Protein AF-A0A2J7ZHK9-F1 (afdb_monomer)

Foldseek 3Di:
DPDVQCVQPVVVLPDEDHHHDDPKDDDPNDIDHDDLVVQLVVQVVPVQADPPPVLNVLLSVLSVLLVVLLVQLLCLQQVPHSPDDSVVCLVVSQVSLVCCVVPPVVVSVVVQQVQLVPAPQHNQESHHVDHHSSRVSVVCVCVSCVVSCVSHPDPPPPPPVPNDDD

Organism: NCBI:txid47790

Mean predicted aligned error: 7.52 Å

Structure (mmCIF, N/CA/C/O backbone):
data_AF-A0A2J7ZHK9-F1
#
_entry.id   AF-A0A2J7ZHK9-F1
#
loop_
_atom_site.group_PDB
_atom_site.id
_atom_site.type_symbol
_atom_site.label_atom_id
_atom_site.label_alt_id
_atom_site.label_comp_id
_atom_site.label_asym_id
_atom_site.label_entity_id
_atom_site.label_seq_id
_atom_site.pdbx_PDB_ins_code
_atom_site.Cartn_x
_atom_site.Cartn_y
_atom_site.Cartn_z
_atom_site.occupancy
_atom_site.B_iso_or_equiv
_atom_site.auth_seq_id
_atom_site.auth_comp_id
_atom_site.auth_asym_id
_atom_site.auth_atom_id
_atom_site.pdbx_PDB_model_num
ATOM 1 N N . MET A 1 1 ? 1.919 -30.745 -1.385 1.00 53.16 1 MET A N 1
ATOM 2 C CA . MET A 1 1 ? 1.088 -29.550 -1.662 1.00 53.16 1 MET A CA 1
ATOM 3 C C . MET A 1 1 ? 1.428 -29.064 -3.061 1.00 53.16 1 MET A C 1
ATOM 5 O O . MET A 1 1 ? 2.614 -29.089 -3.370 1.00 53.16 1 MET A O 1
ATOM 9 N N . PRO A 1 2 ? 0.456 -28.674 -3.907 1.00 59.28 2 PRO A N 1
ATOM 10 C CA . PRO A 1 2 ? 0.769 -27.996 -5.165 1.00 59.28 2 PRO A CA 1
ATOM 11 C C . PRO A 1 2 ? 1.628 -26.761 -4.877 1.00 59.28 2 PRO A C 1
ATOM 13 O O . PRO A 1 2 ? 1.442 -26.132 -3.831 1.00 59.28 2 PRO A O 1
ATOM 16 N N . ALA A 1 3 ? 2.543 -26.407 -5.782 1.00 75.50 3 ALA A N 1
ATOM 17 C CA . ALA A 1 3 ? 3.229 -25.121 -5.701 1.00 75.50 3 ALA A CA 1
ATOM 18 C C . ALA A 1 3 ? 2.180 -23.999 -5.605 1.00 75.50 3 ALA A C 1
ATOM 20 O O . ALA A 1 3 ? 1.120 -24.093 -6.225 1.00 75.50 3 ALA A O 1
ATOM 21 N N . ILE A 1 4 ? 2.450 -22.937 -4.838 1.00 70.94 4 ILE A N 1
ATOM 22 C CA . ILE A 1 4 ? 1.483 -21.842 -4.623 1.00 70.94 4 ILE A CA 1
ATOM 23 C C . ILE A 1 4 ? 0.981 -21.242 -5.948 1.00 70.94 4 ILE A C 1
ATOM 25 O O . ILE A 1 4 ? -0.184 -20.869 -6.065 1.00 70.94 4 ILE A O 1
ATOM 29 N N . VAL A 1 5 ? 1.844 -21.241 -6.967 1.00 71.94 5 VAL A N 1
ATOM 30 C CA . VAL A 1 5 ? 1.542 -20.845 -8.346 1.00 71.94 5 VAL A CA 1
ATOM 31 C C . VAL A 1 5 ? 0.478 -21.761 -8.956 1.00 71.94 5 VAL A C 1
ATOM 33 O O . VAL A 1 5 ? -0.547 -21.273 -9.416 1.00 71.94 5 VAL A O 1
ATOM 36 N N . ASP A 1 6 ? 0.647 -23.082 -8.896 1.00 75.06 6 ASP A N 1
ATOM 37 C CA . ASP A 1 6 ? -0.355 -24.031 -9.399 1.00 75.06 6 ASP A CA 1
ATOM 38 C C . ASP A 1 6 ? -1.661 -23.957 -8.605 1.00 75.06 6 ASP A C 1
ATOM 40 O O . ASP A 1 6 ? -2.750 -24.026 -9.173 1.00 75.06 6 ASP A O 1
ATOM 44 N N . PHE A 1 7 ? -1.565 -23.775 -7.288 1.00 75.81 7 PHE A N 1
ATOM 45 C CA . PHE A 1 7 ? -2.728 -23.615 -6.426 1.00 75.81 7 PHE A CA 1
ATOM 46 C C . PHE A 1 7 ? -3.577 -22.398 -6.823 1.00 75.81 7 PHE A C 1
ATOM 48 O O . PHE A 1 7 ? -4.798 -22.525 -6.924 1.00 75.81 7 PHE A O 1
ATOM 55 N N . CYS A 1 8 ? -2.938 -21.255 -7.091 1.00 77.31 8 CYS A N 1
ATOM 56 C CA . CYS A 1 8 ? -3.616 -20.019 -7.481 1.00 77.31 8 CYS A CA 1
ATOM 57 C C . CYS A 1 8 ? -4.090 -20.037 -8.943 1.00 77.31 8 CYS A C 1
ATOM 59 O O . CYS A 1 8 ? -5.234 -19.698 -9.218 1.00 77.31 8 CYS A O 1
ATOM 61 N N . TRP A 1 9 ? -3.239 -20.451 -9.885 1.00 73.75 9 TRP A N 1
ATOM 62 C CA . TRP A 1 9 ? -3.501 -20.271 -11.318 1.00 73.75 9 TRP A CA 1
ATOM 63 C C . TRP A 1 9 ? -4.198 -21.458 -11.987 1.00 73.75 9 TRP A C 1
ATOM 65 O O . TRP A 1 9 ? -4.895 -21.270 -12.980 1.00 73.75 9 TRP A O 1
ATOM 75 N N . LYS A 1 10 ? -4.053 -22.680 -11.456 1.00 69.44 10 LYS A N 1
ATOM 76 C CA . LYS A 1 10 ? -4.641 -23.903 -12.045 1.00 69.44 10 LYS A CA 1
ATOM 77 C C . LYS A 1 10 ? -5.890 -24.391 -11.307 1.00 69.44 10 LYS A C 1
ATOM 79 O O . LYS A 1 10 ? -6.301 -25.538 -11.474 1.00 69.44 10 LYS A O 1
ATOM 84 N N . GLY A 1 11 ? -6.502 -23.539 -10.480 1.00 63.22 11 GLY A N 1
ATOM 85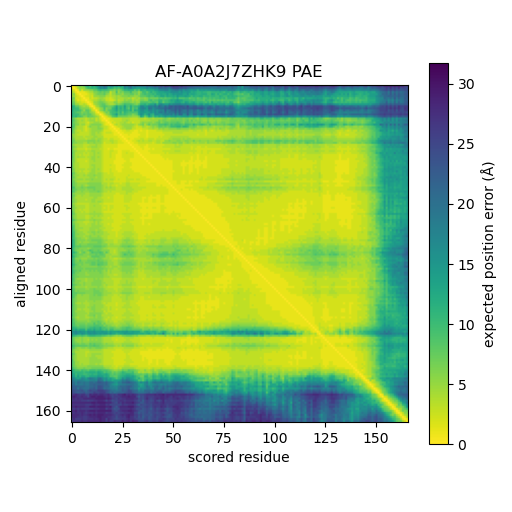 C CA . GLY A 1 11 ? -7.737 -23.878 -9.770 1.00 63.22 11 GLY A CA 1
ATOM 86 C C . GLY A 1 11 ? -7.540 -24.980 -8.727 1.00 63.22 11 GLY A C 1
ATOM 87 O O . GLY A 1 11 ? -8.389 -25.860 -8.581 1.00 63.22 11 GLY A O 1
ATOM 88 N N . GLY A 1 12 ? -6.425 -24.942 -7.986 1.00 60.69 12 GLY A N 1
ATOM 89 C CA . GLY A 1 12 ? -6.126 -25.906 -6.921 1.00 60.69 12 GLY A CA 1
ATOM 90 C C . GLY A 1 12 ? -7.108 -25.868 -5.742 1.00 60.69 12 GLY A C 1
ATOM 91 O O . GLY A 1 12 ? -7.050 -26.740 -4.874 1.00 60.69 12 GLY A O 1
ATOM 92 N N . ASN A 1 13 ? -8.026 -24.896 -5.714 1.00 64.25 13 ASN A N 1
ATOM 93 C CA . ASN A 1 13 ? -9.157 -24.868 -4.800 1.00 64.25 13 ASN A CA 1
ATOM 94 C C . ASN A 1 13 ? -10.451 -25.355 -5.477 1.00 64.25 13 ASN A C 1
ATOM 96 O O . ASN A 1 13 ? -11.261 -24.554 -5.935 1.00 64.25 13 ASN A O 1
ATOM 100 N N . LYS A 1 14 ? -10.661 -26.675 -5.515 1.00 62.09 14 LYS A N 1
ATOM 101 C CA . LYS A 1 14 ? -11.910 -27.284 -6.010 1.00 62.09 14 LYS A CA 1
ATOM 102 C C . LYS A 1 14 ? -13.003 -27.433 -4.931 1.00 62.09 14 LYS A C 1
ATOM 104 O O . LYS A 1 14 ? -13.966 -28.152 -5.159 1.00 62.09 14 LYS A O 1
ATOM 109 N N . GLY A 1 15 ? -12.865 -26.789 -3.763 1.00 63.31 15 GLY A N 1
ATOM 110 C CA . GLY A 1 15 ? -13.768 -26.995 -2.616 1.00 63.31 15 GLY A CA 1
ATOM 111 C C . GLY A 1 15 ? -13.965 -25.793 -1.682 1.00 63.31 15 GLY A C 1
ATOM 112 O O . GLY A 1 15 ? -14.388 -25.981 -0.546 1.00 63.31 15 GLY A O 1
ATOM 113 N N . GLY A 1 16 ? -13.653 -24.572 -2.125 1.00 69.12 16 GLY A N 1
ATOM 114 C CA . GLY A 1 16 ? -13.797 -23.334 -1.349 1.00 69.12 16 GLY A CA 1
ATOM 115 C C . GLY A 1 16 ? -13.836 -22.092 -2.251 1.00 69.12 16 GLY A C 1
ATOM 116 O O . GLY A 1 16 ? -13.887 -22.222 -3.472 1.00 69.12 16 GLY A O 1
ATOM 117 N N . PHE A 1 17 ? -13.787 -20.888 -1.666 1.00 81.81 17 PHE A N 1
ATOM 118 C CA . PHE A 1 17 ? -13.839 -19.632 -2.434 1.00 81.81 17 PHE A CA 1
ATOM 119 C C . PHE A 1 17 ? -12.659 -19.530 -3.425 1.00 81.81 17 PHE A C 1
ATOM 121 O O . PHE A 1 17 ? -11.520 -19.811 -3.043 1.00 81.81 17 PHE A O 1
ATOM 128 N N . PRO A 1 18 ? -12.877 -19.172 -4.701 1.00 82.62 18 PRO A N 1
ATOM 129 C CA . PRO A 1 18 ? -11.813 -19.204 -5.699 1.00 82.62 18 PRO A CA 1
ATOM 130 C C . PRO A 1 18 ? -10.706 -18.186 -5.386 1.00 82.62 18 PRO A C 1
ATOM 132 O O . PRO A 1 18 ? -10.978 -17.032 -5.067 1.00 82.62 18 PRO A O 1
ATOM 135 N N . VAL A 1 19 ? -9.450 -18.608 -5.542 1.00 85.00 19 VAL A N 1
ATOM 136 C CA . VAL A 1 19 ? -8.261 -17.738 -5.515 1.00 85.00 19 VAL A CA 1
ATOM 137 C C . VAL A 1 19 ? -7.593 -17.778 -6.881 1.00 85.00 19 VAL A C 1
ATOM 139 O O . VAL A 1 19 ? -7.637 -18.816 -7.539 1.00 85.00 19 VAL A O 1
ATOM 142 N N . ARG A 1 20 ? -7.012 -16.657 -7.326 1.00 77.44 20 ARG A N 1
ATOM 143 C CA . ARG A 1 20 ? -6.433 -16.556 -8.678 1.00 77.44 20 ARG A CA 1
ATOM 144 C C . ARG A 1 20 ? -4.974 -16.143 -8.733 1.00 77.44 20 ARG A C 1
ATOM 146 O O . ARG A 1 20 ? -4.333 -16.474 -9.710 1.00 77.44 20 ARG A O 1
ATOM 153 N N . ALA A 1 21 ? -4.424 -15.483 -7.720 1.00 81.19 21 ALA A N 1
ATOM 154 C CA . ALA A 1 21 ? -3.037 -15.032 -7.762 1.00 81.19 21 ALA A CA 1
ATOM 155 C C . ALA A 1 21 ? -2.377 -15.117 -6.382 1.00 81.19 21 ALA A C 1
ATOM 157 O O . ALA A 1 21 ? -3.062 -14.916 -5.375 1.00 81.19 21 ALA A O 1
ATOM 158 N N . PRO A 1 22 ? -1.062 -15.384 -6.317 1.00 84.25 22 PRO A N 1
ATOM 159 C CA . PRO A 1 22 ? -0.298 -15.120 -5.110 1.00 84.25 22 PRO A CA 1
ATOM 160 C C . PRO A 1 22 ? -0.199 -13.599 -4.848 1.00 84.25 22 PRO A C 1
ATOM 162 O O . PRO A 1 22 ? -0.235 -12.816 -5.800 1.00 84.25 22 PRO A O 1
ATOM 165 N N . PRO A 1 23 ? -0.031 -13.177 -3.581 1.00 89.12 23 PRO A N 1
ATOM 166 C CA . PRO A 1 23 ? -0.000 -14.021 -2.386 1.00 89.12 23 PRO A CA 1
ATOM 167 C C . PRO A 1 23 ? -1.387 -14.570 -2.007 1.00 89.12 23 PRO A C 1
ATOM 169 O O . PRO A 1 23 ? -2.421 -13.945 -2.255 1.00 89.12 23 PRO A O 1
ATOM 172 N N . ALA A 1 24 ? -1.390 -15.752 -1.385 1.00 88.50 24 ALA A N 1
ATOM 173 C CA . ALA A 1 24 ? -2.585 -16.412 -0.868 1.00 88.50 24 ALA A CA 1
ATOM 174 C C . ALA A 1 24 ? -2.289 -17.147 0.448 1.00 88.50 24 ALA A C 1
ATOM 176 O O . ALA A 1 24 ? -1.204 -17.700 0.627 1.00 88.50 24 ALA A O 1
ATOM 177 N N . ILE A 1 25 ? -3.272 -17.184 1.348 1.00 89.00 25 ILE A N 1
ATOM 178 C CA . ILE A 1 25 ? -3.232 -17.948 2.601 1.00 89.00 25 ILE A CA 1
ATOM 179 C C . ILE A 1 25 ? -4.267 -19.074 2.572 1.00 89.00 25 ILE A C 1
ATOM 181 O O . ILE A 1 25 ? -5.302 -18.977 1.908 1.00 89.00 25 ILE A O 1
ATOM 185 N N . ARG A 1 26 ? -4.009 -20.142 3.333 1.00 86.12 26 ARG A N 1
ATOM 186 C CA . ARG A 1 26 ? -4.929 -21.272 3.497 1.00 86.12 26 ARG A CA 1
ATOM 187 C C . ARG A 1 26 ? -4.958 -21.748 4.946 1.00 86.12 26 ARG A C 1
ATOM 189 O O . ARG A 1 26 ? -3.912 -21.974 5.545 1.00 86.12 26 ARG A O 1
ATOM 196 N N . LYS A 1 27 ? -6.160 -21.968 5.483 1.00 87.00 27 LYS A N 1
ATOM 197 C CA . LYS A 1 27 ? -6.406 -22.629 6.775 1.00 87.00 27 LYS A CA 1
ATOM 198 C C . LYS A 1 27 ? -7.496 -23.687 6.589 1.00 87.00 27 LYS A C 1
ATOM 200 O O . LYS A 1 27 ? -8.680 -23.365 6.548 1.00 87.00 27 LYS A O 1
ATOM 205 N N . GLY A 1 28 ? -7.106 -24.955 6.461 1.00 85.12 28 GLY A N 1
ATOM 206 C CA . GLY A 1 28 ? -8.047 -26.033 6.136 1.00 85.12 28 GLY A CA 1
ATOM 207 C C . GLY A 1 28 ? -8.722 -25.799 4.778 1.00 85.12 28 GLY A C 1
ATOM 208 O O . GLY A 1 28 ? -8.035 -25.747 3.752 1.00 85.12 28 GLY A O 1
ATOM 209 N N . GLY A 1 29 ? -10.054 -25.663 4.780 1.00 83.00 29 GLY A N 1
ATOM 210 C CA . GLY A 1 29 ? -10.859 -25.305 3.602 1.00 83.00 29 GLY A CA 1
ATOM 211 C C . GLY A 1 29 ? -10.977 -23.798 3.335 1.00 83.00 29 GLY A C 1
ATOM 212 O O . GLY A 1 29 ? -11.357 -23.405 2.237 1.00 83.00 29 GLY A O 1
ATOM 213 N N . PHE A 1 30 ? -10.623 -22.946 4.304 1.00 87.00 30 PHE A N 1
ATOM 214 C CA . PHE A 1 30 ? -10.602 -21.498 4.108 1.00 87.00 30 PHE A CA 1
ATOM 215 C C . PHE A 1 30 ? -9.384 -21.095 3.279 1.00 87.00 30 PHE A C 1
ATOM 217 O O . PHE A 1 30 ? -8.256 -21.494 3.589 1.00 87.00 30 PHE A O 1
ATOM 224 N N . VAL A 1 31 ? -9.609 -20.272 2.259 1.00 89.19 31 VAL A N 1
ATOM 225 C CA . VAL A 1 31 ? -8.561 -19.691 1.421 1.00 89.19 31 VAL A CA 1
ATOM 226 C C . VAL A 1 31 ? -8.860 -18.216 1.190 1.00 89.19 31 VAL A C 1
ATOM 228 O O . VAL A 1 31 ? -10.022 -17.812 1.172 1.00 89.19 31 VAL A O 1
ATOM 231 N N . LEU A 1 32 ? -7.812 -17.424 1.003 1.00 90.19 32 LEU A N 1
ATOM 232 C CA . LEU A 1 32 ? -7.921 -15.994 0.744 1.00 90.19 32 LEU A CA 1
ATOM 233 C C . LEU A 1 32 ? -6.711 -15.553 -0.079 1.00 90.19 32 LEU A C 1
ATOM 235 O O . LEU A 1 32 ? -5.591 -15.967 0.222 1.00 90.19 32 LEU A O 1
ATOM 239 N N . CYS A 1 33 ? -6.922 -14.736 -1.104 1.00 90.25 33 CYS A N 1
ATOM 240 C CA . CYS A 1 33 ? -5.853 -14.113 -1.884 1.00 90.25 33 CYS A CA 1
ATOM 241 C C . CYS A 1 33 ? -5.991 -12.591 -1.860 1.00 90.25 33 CYS A C 1
ATOM 243 O O . CYS A 1 33 ? -7.011 -12.082 -1.398 1.00 90.25 33 CYS A O 1
ATOM 245 N N . TYR A 1 34 ? -4.993 -11.908 -2.427 1.00 90.62 34 TYR A N 1
ATOM 246 C CA . TYR A 1 34 ? -4.875 -10.449 -2.511 1.00 90.62 34 TYR A CA 1
ATOM 247 C C . TYR A 1 34 ? -4.347 -9.813 -1.220 1.00 90.62 34 TYR A C 1
ATOM 249 O O . TYR A 1 34 ? -4.925 -9.957 -0.145 1.00 90.62 34 TYR A O 1
ATOM 257 N N . THR A 1 35 ? -3.219 -9.112 -1.334 1.00 93.12 35 THR A N 1
ATOM 258 C CA . THR A 1 35 ? -2.449 -8.591 -0.197 1.00 93.12 35 THR A CA 1
ATOM 259 C C . THR A 1 35 ? -3.273 -7.744 0.779 1.00 93.12 35 THR A C 1
ATOM 261 O O . THR A 1 35 ? -3.317 -8.129 1.947 1.00 93.12 35 THR A O 1
ATOM 264 N N . PRO A 1 36 ? -3.974 -6.665 0.369 1.00 95.19 36 PRO A N 1
ATOM 265 C CA . PRO A 1 36 ? -4.700 -5.823 1.326 1.00 95.19 36 PRO A CA 1
ATOM 266 C C . PRO A 1 36 ? -5.841 -6.582 2.021 1.00 95.19 36 PRO A C 1
ATOM 268 O O . PRO A 1 36 ? -6.086 -6.394 3.208 1.00 95.19 36 PRO A O 1
ATOM 271 N N . VAL A 1 37 ? -6.478 -7.528 1.324 1.00 95.56 37 VAL A N 1
ATOM 272 C CA . VAL A 1 37 ? -7.549 -8.371 1.881 1.00 95.56 37 VAL A CA 1
ATOM 273 C C . VAL A 1 37 ? -6.996 -9.361 2.911 1.00 95.56 37 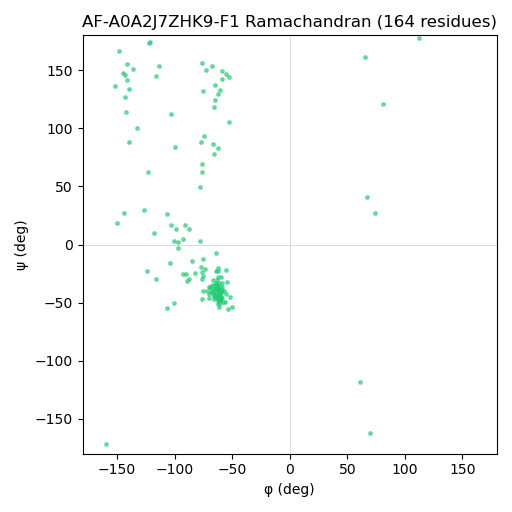VAL A C 1
ATOM 275 O O . VAL A 1 37 ? -7.578 -9.543 3.983 1.00 95.56 37 VAL A O 1
ATOM 278 N N . ILE A 1 38 ? -5.846 -9.976 2.620 1.00 96.06 38 ILE A N 1
ATOM 279 C CA . ILE A 1 38 ? -5.129 -10.836 3.567 1.00 96.06 38 ILE A CA 1
ATOM 280 C C . ILE A 1 38 ? -4.699 -10.033 4.795 1.00 96.06 38 ILE A C 1
ATOM 282 O O . ILE A 1 38 ? -4.917 -10.491 5.916 1.00 96.06 38 ILE A O 1
ATOM 286 N N . MET A 1 39 ? -4.123 -8.845 4.600 1.00 97.44 39 MET A N 1
ATOM 287 C CA . MET A 1 39 ? -3.682 -7.977 5.691 1.00 97.44 39 MET A CA 1
ATOM 288 C C . MET A 1 39 ? -4.851 -7.571 6.584 1.00 97.44 39 MET A C 1
ATOM 290 O O . MET A 1 39 ? -4.760 -7.761 7.790 1.00 97.44 39 MET A O 1
ATOM 294 N N . ALA A 1 40 ? -5.978 -7.127 6.023 1.00 97.50 40 ALA A N 1
ATOM 295 C CA . ALA A 1 40 ? -7.167 -6.789 6.805 1.00 97.50 40 ALA A CA 1
ATOM 296 C C . ALA A 1 40 ? -7.719 -8.001 7.583 1.00 97.50 40 ALA A C 1
ATOM 298 O O . ALA A 1 40 ? -8.061 -7.896 8.763 1.00 97.50 40 ALA A O 1
ATOM 299 N N . TYR A 1 41 ? -7.759 -9.188 6.961 1.00 97.06 41 TYR A N 1
ATOM 300 C CA . TYR A 1 41 ? -8.177 -10.422 7.634 1.00 97.06 41 TYR A CA 1
ATOM 301 C C . TYR A 1 41 ? -7.258 -10.795 8.804 1.00 97.06 41 TYR A C 1
ATOM 303 O O . TYR A 1 41 ? -7.745 -11.096 9.896 1.00 97.06 41 TYR A O 1
ATOM 311 N N . LEU A 1 42 ? -5.939 -10.780 8.599 1.00 97.19 42 LEU A N 1
ATOM 312 C CA . LEU A 1 42 ? -4.976 -11.088 9.657 1.00 97.19 42 LEU A CA 1
ATOM 313 C C . LEU A 1 42 ? -4.971 -9.999 10.732 1.00 97.19 42 LEU A C 1
ATOM 315 O O . LEU A 1 42 ? -4.924 -10.322 11.914 1.00 97.19 42 LEU A O 1
ATOM 319 N N . GLY A 1 43 ? -5.114 -8.734 10.342 1.00 97.69 43 GLY A N 1
ATOM 320 C CA . GLY A 1 43 ? -5.178 -7.612 11.263 1.00 97.69 43 GLY A CA 1
ATOM 321 C C . GLY A 1 43 ? -6.353 -7.734 12.226 1.00 97.69 43 GLY A C 1
ATOM 322 O O . GLY A 1 43 ? -6.151 -7.695 13.436 1.00 97.69 43 GLY A O 1
ATOM 323 N N . ARG A 1 44 ? -7.556 -8.043 11.722 1.00 97.25 44 ARG A N 1
ATOM 324 C CA . ARG A 1 44 ? -8.720 -8.351 12.574 1.00 97.25 44 ARG A CA 1
ATOM 325 C C . ARG A 1 44 ? -8.468 -9.535 13.510 1.00 97.25 44 ARG A C 1
ATOM 327 O O . ARG A 1 44 ? -8.932 -9.543 14.643 1.00 97.25 44 ARG A O 1
ATOM 334 N N . ARG A 1 45 ? -7.732 -10.551 13.051 1.00 96.50 45 ARG A N 1
ATOM 335 C CA . ARG A 1 45 ? -7.446 -11.767 13.831 1.00 96.50 45 ARG A CA 1
ATOM 336 C C . ARG A 1 45 ? -6.390 -11.580 14.918 1.00 96.50 45 ARG A C 1
ATOM 338 O O . ARG A 1 45 ? -6.390 -12.373 15.856 1.00 96.50 45 ARG A O 1
ATOM 345 N N . PHE A 1 46 ? -5.519 -10.585 14.783 1.00 96.88 46 PHE A N 1
ATOM 346 C CA . PHE A 1 46 ? -4.398 -10.339 15.692 1.00 96.88 46 PHE A CA 1
ATOM 347 C C . PHE A 1 46 ? -4.467 -8.985 16.411 1.00 96.88 46 PHE A C 1
ATOM 349 O O . PHE A 1 46 ? -3.504 -8.605 17.064 1.00 96.88 46 PHE A O 1
ATOM 356 N N . GLY A 1 47 ? -5.593 -8.271 16.320 1.00 96.88 47 GLY A N 1
ATOM 357 C CA . GLY A 1 47 ? -5.779 -6.990 17.007 1.00 96.88 47 GLY A CA 1
ATOM 358 C C . GLY A 1 47 ? -5.012 -5.821 16.380 1.00 96.88 47 GLY A C 1
ATOM 359 O O . GLY A 1 47 ? -4.680 -4.878 17.081 1.00 96.88 47 GLY A O 1
ATOM 360 N N . LEU A 1 48 ? -4.733 -5.879 15.074 1.00 98.12 48 LEU A N 1
ATOM 361 C CA . LEU A 1 48 ? -4.084 -4.815 14.287 1.00 98.12 48 LEU A CA 1
ATOM 362 C C . LEU A 1 48 ? -5.081 -4.098 13.358 1.00 98.12 48 LEU A C 1
ATOM 364 O O . LEU A 1 48 ? -4.721 -3.625 12.280 1.00 98.12 48 LEU A O 1
ATOM 368 N N . MET A 1 49 ? -6.356 -4.098 13.739 1.00 97.75 49 MET A N 1
ATOM 369 C CA . MET A 1 49 ? -7.451 -3.398 13.069 1.00 97.75 49 MET A CA 1
ATOM 370 C C . MET A 1 49 ? -8.383 -2.819 14.140 1.00 97.75 49 MET A C 1
ATOM 372 O O . MET A 1 49 ? -8.645 -3.516 15.126 1.00 97.75 49 MET A O 1
ATOM 376 N N . PRO A 1 50 ? -8.931 -1.612 13.937 1.00 96.12 50 PRO A N 1
ATOM 377 C CA . PRO A 1 50 ? -10.007 -1.086 14.768 1.00 96.12 50 PRO A CA 1
ATOM 378 C C . PRO A 1 50 ? -11.240 -2.000 14.756 1.00 96.12 50 PRO A C 1
ATOM 380 O O . PRO A 1 50 ? -11.521 -2.674 13.762 1.00 96.12 50 PRO A O 1
ATOM 383 N N . SER A 1 51 ? -11.987 -2.014 15.862 1.00 95.44 51 SER A N 1
ATOM 384 C CA . SER A 1 51 ? -13.303 -2.667 15.934 1.00 95.44 51 SER A CA 1
ATOM 385 C C . SER A 1 51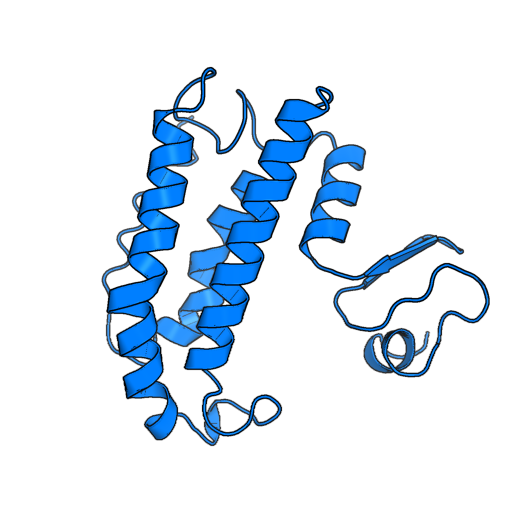 ? -14.431 -1.792 15.389 1.00 95.44 51 SER A C 1
ATOM 387 O O . SER A 1 51 ? -15.468 -2.318 14.995 1.00 95.44 51 SER A O 1
ATOM 389 N N . ASP A 1 52 ? -14.231 -0.473 15.410 1.00 96.06 52 ASP A N 1
ATOM 390 C CA . ASP A 1 52 ? -15.130 0.502 14.802 1.00 96.06 52 ASP A CA 1
ATOM 391 C C . ASP A 1 52 ? -15.140 0.315 13.270 1.00 96.06 52 ASP A C 1
ATOM 393 O O . ASP A 1 52 ? -14.059 0.299 12.666 1.00 96.06 52 ASP A O 1
ATOM 397 N N . PRO A 1 53 ? -16.310 0.112 12.635 1.00 97.12 53 PRO A N 1
ATOM 398 C CA . PRO A 1 53 ? -16.391 -0.173 11.203 1.00 97.12 53 PRO A CA 1
ATOM 399 C C . PRO A 1 53 ? -15.806 0.935 10.322 1.00 97.12 53 PRO A C 1
ATOM 401 O O . PRO A 1 53 ? -15.130 0.637 9.338 1.00 97.12 53 PRO A O 1
ATOM 404 N N . GLU A 1 54 ? -16.031 2.197 10.674 1.00 97.50 54 GLU A N 1
ATOM 405 C CA . GLU A 1 54 ? -15.567 3.365 9.934 1.00 97.50 54 GLU A CA 1
ATOM 406 C C . GLU A 1 54 ? -14.043 3.516 10.036 1.00 97.50 54 GLU A C 1
ATOM 408 O O . GLU A 1 54 ? -13.360 3.666 9.020 1.00 97.50 54 GLU A O 1
ATOM 413 N N . ALA A 1 55 ? -13.473 3.379 11.235 1.00 96.44 55 ALA A N 1
ATOM 414 C CA . ALA A 1 55 ? -12.024 3.352 11.415 1.00 96.44 55 ALA A CA 1
ATOM 415 C C . ALA A 1 55 ? -11.381 2.145 10.708 1.00 96.44 55 ALA A C 1
ATOM 417 O O . ALA A 1 55 ? -10.324 2.274 10.088 1.00 96.44 55 ALA A O 1
ATOM 418 N N . ALA A 1 56 ? -12.021 0.973 10.734 1.00 97.81 56 ALA A N 1
ATOM 419 C CA . ALA A 1 56 ? -11.557 -0.191 9.983 1.00 97.81 56 ALA A CA 1
ATOM 420 C C . ALA A 1 56 ? -11.569 0.064 8.464 1.00 97.81 56 ALA A C 1
ATOM 422 O O . ALA A 1 56 ? -10.620 -0.319 7.777 1.00 97.81 56 ALA A O 1
ATOM 423 N N . ALA A 1 57 ? -12.591 0.753 7.948 1.00 98.19 57 ALA A N 1
ATOM 424 C CA . ALA A 1 57 ? -12.661 1.150 6.545 1.00 98.19 57 ALA A CA 1
ATOM 425 C C . ALA A 1 57 ? -11.551 2.148 6.172 1.00 98.19 57 ALA A C 1
ATOM 427 O O . ALA A 1 57 ? -10.957 2.017 5.102 1.00 98.19 57 ALA A O 1
ATOM 428 N N . HIS A 1 58 ? -11.189 3.082 7.059 1.00 98.06 58 HIS A N 1
ATOM 429 C CA . HIS A 1 58 ? -10.026 3.952 6.845 1.00 98.06 58 HIS A CA 1
ATOM 430 C C . HIS A 1 58 ? -8.709 3.165 6.783 1.00 98.06 58 HIS A C 1
ATOM 432 O O . HIS A 1 58 ? -7.861 3.461 5.941 1.00 98.06 58 HIS A O 1
ATOM 438 N N . VAL A 1 59 ? -8.532 2.122 7.604 1.00 98.38 59 VAL A N 1
ATOM 439 C CA . VAL A 1 59 ? -7.355 1.241 7.486 1.00 98.38 59 VAL A CA 1
ATOM 440 C C . VAL A 1 59 ? -7.335 0.546 6.124 1.00 98.38 59 VAL A C 1
ATOM 442 O O . VAL A 1 59 ? -6.304 0.533 5.451 1.00 98.38 59 VAL A O 1
ATOM 445 N N . GLU A 1 60 ? -8.471 0.007 5.676 1.00 98.31 60 GLU A N 1
ATOM 446 C CA . GLU A 1 60 ? -8.589 -0.626 4.357 1.00 98.31 60 GLU A CA 1
ATOM 447 C C . GLU A 1 60 ? -8.344 0.368 3.207 1.00 98.31 60 GLU A C 1
ATOM 449 O O . GLU A 1 60 ? -7.695 0.007 2.222 1.00 98.31 60 GLU A O 1
ATOM 454 N N . GLN A 1 61 ? -8.758 1.631 3.353 1.00 98.00 61 GLN A N 1
ATOM 455 C CA . GLN A 1 61 ? -8.433 2.707 2.416 1.00 98.00 61 GLN A CA 1
ATOM 456 C C . GLN A 1 61 ? -6.918 2.919 2.315 1.00 98.00 61 GLN A C 1
ATOM 458 O O . GLN A 1 61 ? -6.386 2.956 1.204 1.00 98.00 61 GLN A O 1
ATOM 463 N N . VAL A 1 62 ? -6.202 3.008 3.442 1.00 97.94 62 VAL A N 1
ATOM 464 C CA . VAL A 1 62 ? -4.736 3.157 3.427 1.00 97.94 62 VAL A CA 1
ATOM 465 C C . VAL A 1 62 ? -4.071 1.959 2.744 1.00 97.94 62 VAL A C 1
ATOM 467 O O . VAL A 1 62 ? -3.180 2.149 1.915 1.00 97.94 62 VAL A O 1
ATOM 470 N N . LEU A 1 63 ? -4.534 0.732 3.010 1.00 97.69 63 LEU A N 1
ATOM 471 C CA . LEU A 1 63 ? -4.043 -0.467 2.318 1.00 97.69 63 LEU A CA 1
ATOM 472 C C . LEU A 1 63 ? -4.291 -0.419 0.798 1.00 97.69 63 LEU A C 1
ATOM 474 O O . LEU A 1 63 ? -3.448 -0.876 0.019 1.00 97.69 63 LEU A O 1
ATOM 478 N N . GLY A 1 64 ? -5.427 0.138 0.368 1.00 97.31 64 GLY A N 1
ATOM 479 C CA . GLY A 1 64 ? -5.728 0.393 -1.041 1.00 97.31 64 GLY A CA 1
ATOM 480 C C . GLY A 1 64 ? -4.721 1.351 -1.674 1.00 97.31 64 GLY A C 1
ATOM 481 O O . GLY A 1 64 ? -4.094 1.007 -2.672 1.00 97.31 64 GLY A O 1
ATOM 482 N N . VAL A 1 65 ? -4.468 2.493 -1.028 1.00 96.88 65 VAL A N 1
ATOM 483 C CA . VAL A 1 65 ? -3.489 3.486 -1.502 1.00 96.88 65 VAL A CA 1
ATOM 484 C C . VAL A 1 65 ? -2.077 2.898 -1.590 1.00 96.88 65 VAL A C 1
ATOM 486 O O . VAL A 1 65 ? -1.364 3.141 -2.561 1.00 96.88 65 VAL A O 1
ATOM 489 N N . VAL A 1 66 ? -1.663 2.088 -0.610 1.00 95.50 66 VAL A N 1
ATOM 490 C CA . VAL A 1 66 ? -0.377 1.369 -0.663 1.00 95.50 66 VAL A CA 1
ATOM 491 C C . VAL A 1 66 ? -0.329 0.419 -1.863 1.00 95.50 66 VAL A C 1
ATOM 493 O O . VAL A 1 66 ? 0.690 0.343 -2.549 1.00 95.50 66 VAL A O 1
ATOM 496 N N . THR A 1 67 ? -1.428 -0.284 -2.145 1.00 94.62 67 THR A N 1
ATOM 497 C CA . THR A 1 67 ? -1.517 -1.197 -3.293 1.00 94.62 67 THR A CA 1
ATOM 498 C C . THR A 1 67 ? -1.348 -0.446 -4.615 1.00 94.62 67 THR A C 1
ATOM 500 O O . THR A 1 67 ? -0.579 -0.900 -5.462 1.00 94.62 67 THR A O 1
ATOM 503 N N . ASP A 1 68 ? -1.985 0.718 -4.766 1.00 95.81 68 ASP A N 1
ATOM 504 C CA . ASP A 1 68 ? -1.841 1.570 -5.953 1.00 95.81 68 ASP A CA 1
ATOM 505 C C . ASP A 1 68 ? -0.410 2.098 -6.100 1.00 95.81 68 ASP A C 1
ATOM 507 O O . ASP A 1 68 ? 0.180 2.012 -7.180 1.00 95.81 68 ASP A O 1
ATOM 511 N N . ALA A 1 69 ? 0.197 2.559 -5.001 1.00 94.00 69 ALA A N 1
ATOM 512 C CA . ALA A 1 69 ? 1.575 3.034 -5.004 1.00 94.00 69 ALA A CA 1
ATOM 513 C C . ALA A 1 69 ? 2.550 1.939 -5.471 1.00 94.00 69 ALA A C 1
ATOM 515 O O . ALA A 1 69 ? 3.399 2.191 -6.330 1.00 94.00 69 ALA A O 1
ATOM 516 N N . VAL A 1 70 ? 2.410 0.713 -4.955 1.00 91.81 70 VAL A N 1
ATOM 517 C CA . VAL A 1 70 ? 3.231 -0.439 -5.363 1.00 91.81 70 VAL A CA 1
ATOM 518 C C . VAL A 1 70 ? 2.963 -0.834 -6.816 1.00 91.81 70 VAL A C 1
ATOM 520 O O . VAL A 1 70 ? 3.910 -1.101 -7.557 1.00 91.81 70 VAL A O 1
ATOM 523 N N . ALA A 1 71 ? 1.699 -0.870 -7.243 1.00 92.00 71 ALA A N 1
ATOM 524 C CA . ALA A 1 71 ? 1.329 -1.251 -8.603 1.00 92.00 71 ALA A CA 1
ATOM 525 C C . ALA A 1 71 ? 1.887 -0.272 -9.646 1.00 92.00 71 ALA A C 1
ATOM 527 O O . ALA A 1 71 ? 2.479 -0.704 -10.635 1.00 92.00 71 ALA A O 1
ATOM 528 N N . GLU A 1 72 ? 1.771 1.035 -9.407 1.00 93.38 72 GLU A N 1
ATOM 529 C CA . GLU A 1 72 ? 2.352 2.057 -10.280 1.00 93.38 72 GLU A CA 1
ATOM 530 C C . GLU A 1 72 ? 3.883 1.997 -10.309 1.00 93.38 72 GLU A C 1
ATOM 532 O O . GLU A 1 72 ? 4.477 2.066 -11.386 1.00 93.38 72 GLU A O 1
ATOM 537 N N . GLY A 1 73 ? 4.528 1.806 -9.152 1.00 90.62 73 GLY A N 1
ATOM 538 C CA . GLY A 1 73 ? 5.980 1.623 -9.086 1.00 90.62 73 GLY A CA 1
ATOM 539 C C . GLY A 1 73 ? 6.433 0.405 -9.895 1.00 90.62 73 GLY A C 1
ATOM 540 O O . GLY A 1 73 ? 7.405 0.472 -10.646 1.00 90.62 73 GLY A O 1
ATOM 541 N N . ARG A 1 74 ? 5.670 -0.693 -9.837 1.00 89.12 74 ARG A N 1
ATOM 542 C CA . ARG A 1 74 ? 5.927 -1.890 -10.644 1.00 89.12 74 ARG A CA 1
ATOM 543 C C . ARG A 1 74 ? 5.799 -1.626 -12.146 1.00 89.12 74 ARG A C 1
ATOM 545 O O . ARG A 1 74 ? 6.597 -2.168 -12.906 1.00 89.12 74 ARG A O 1
ATOM 552 N N . LEU A 1 75 ? 4.833 -0.816 -12.586 1.00 91.88 75 LEU A N 1
ATOM 553 C CA . LEU A 1 75 ? 4.704 -0.434 -14.000 1.00 91.88 75 LEU A CA 1
ATOM 554 C C . LEU A 1 75 ? 5.914 0.375 -14.478 1.00 91.88 75 LEU A C 1
ATOM 556 O O . LEU A 1 75 ? 6.402 0.142 -15.580 1.00 91.88 75 LEU A O 1
ATOM 560 N N . ALA A 1 76 ? 6.432 1.271 -13.637 1.00 91.00 76 ALA A N 1
ATOM 561 C CA . ALA A 1 76 ? 7.659 2.002 -13.937 1.00 91.00 76 ALA A CA 1
ATOM 562 C C . ALA A 1 76 ? 8.884 1.074 -14.025 1.00 91.00 76 ALA A C 1
ATOM 564 O O . ALA A 1 76 ? 9.767 1.294 -14.851 1.00 91.00 76 ALA A O 1
ATOM 565 N N . PHE A 1 77 ? 8.915 0.020 -13.206 1.00 88.00 77 PHE A N 1
ATOM 566 C CA . PHE A 1 77 ? 9.991 -0.969 -13.199 1.00 88.00 77 PHE A CA 1
ATOM 567 C C . PHE A 1 77 ? 9.909 -1.962 -14.369 1.00 88.00 77 PHE A C 1
ATOM 569 O O . PHE A 1 77 ? 10.932 -2.427 -14.850 1.00 88.00 77 PHE A O 1
ATOM 576 N N . HIS A 1 78 ? 8.715 -2.266 -14.882 1.00 89.88 78 HIS A N 1
ATOM 577 C CA . HIS A 1 78 ? 8.521 -3.195 -16.001 1.00 89.88 78 HIS A CA 1
ATOM 578 C C . HIS A 1 78 ? 7.782 -2.540 -17.180 1.00 89.88 78 HIS A C 1
ATOM 580 O O . HIS A 1 78 ? 6.680 -2.975 -17.530 1.00 89.88 78 HIS A O 1
ATOM 586 N N . PRO A 1 79 ? 8.354 -1.496 -17.808 1.00 92.88 79 PRO A N 1
ATOM 587 C CA . PRO A 1 79 ? 7.647 -0.708 -18.816 1.00 92.88 79 PRO A CA 1
ATOM 588 C C . PRO A 1 79 ? 7.487 -1.430 -20.160 1.00 92.88 79 PRO A C 1
ATOM 590 O O . PRO A 1 79 ? 6.636 -1.050 -20.961 1.00 92.88 79 PRO A O 1
ATOM 593 N N . LYS A 1 80 ? 8.324 -2.436 -20.441 1.00 93.94 80 LYS A N 1
ATOM 594 C CA . LYS A 1 80 ? 8.386 -3.115 -21.743 1.00 93.94 80 LYS A CA 1
ATOM 595 C C . LYS A 1 80 ? 7.644 -4.441 -21.722 1.00 93.94 8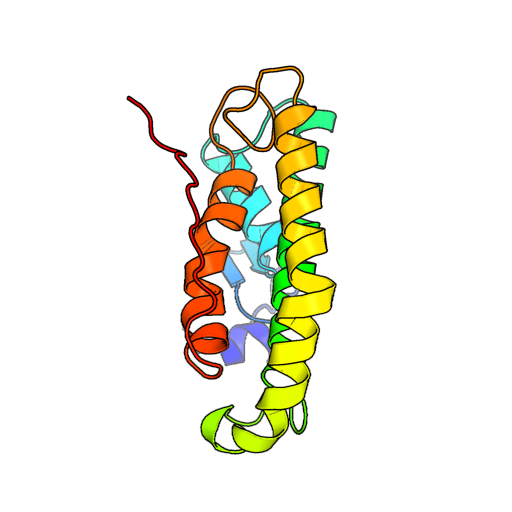0 LYS A C 1
ATOM 597 O O . LYS A 1 80 ? 6.831 -4.711 -22.600 1.00 93.94 80 LYS A O 1
ATOM 602 N N . ASP A 1 81 ? 7.940 -5.263 -20.722 1.00 92.38 81 ASP A N 1
ATOM 603 C CA . ASP A 1 81 ? 7.271 -6.540 -20.501 1.00 92.38 81 ASP A CA 1
ATOM 604 C C . ASP A 1 81 ? 7.082 -6.763 -18.999 1.00 92.38 81 ASP A C 1
ATOM 606 O O . ASP A 1 81 ? 8.039 -6.939 -18.241 1.00 92.38 81 ASP A O 1
ATOM 610 N N . PHE A 1 82 ? 5.813 -6.771 -18.595 1.00 87.44 82 PHE A N 1
ATOM 611 C CA . PHE A 1 82 ? 5.352 -6.932 -17.218 1.00 87.44 82 PHE A CA 1
ATOM 612 C C . PHE A 1 82 ? 5.728 -8.282 -16.584 1.00 87.44 82 PHE A C 1
ATOM 614 O O . PHE A 1 82 ? 5.757 -8.408 -15.353 1.00 87.44 82 PHE A O 1
ATOM 621 N N . PHE A 1 83 ? 5.979 -9.299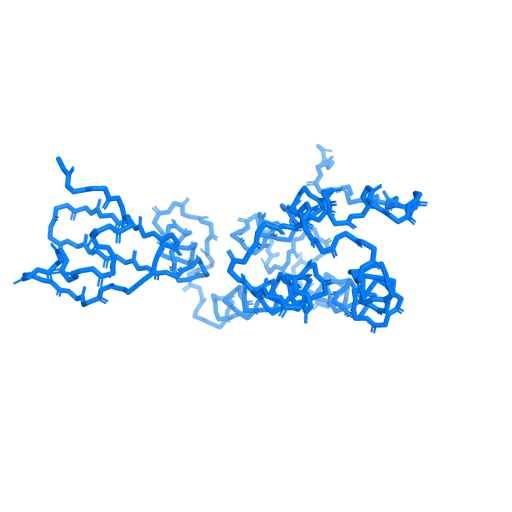 -17.412 1.00 87.00 83 PHE A N 1
ATOM 622 C CA . PHE A 1 83 ? 6.303 -10.660 -16.989 1.00 87.00 83 PHE A CA 1
ATOM 623 C C . PHE A 1 83 ? 7.792 -10.992 -17.134 1.00 87.00 83 PHE A C 1
ATOM 625 O O . PHE A 1 83 ? 8.255 -11.962 -16.529 1.00 87.00 83 PHE A O 1
ATOM 632 N N . ALA A 1 84 ? 8.550 -10.199 -17.895 1.00 87.00 84 ALA A N 1
ATOM 633 C CA . ALA A 1 84 ? 9.990 -10.373 -18.021 1.00 87.00 84 ALA A CA 1
ATOM 634 C C . ALA A 1 84 ? 10.740 -9.869 -16.781 1.00 87.00 84 ALA A C 1
ATOM 636 O O . ALA A 1 84 ? 10.290 -8.989 -16.042 1.00 87.00 84 ALA A O 1
ATOM 637 N N . SER A 1 85 ? 11.944 -10.406 -16.580 1.00 86.25 85 SER A N 1
ATOM 638 C CA . SER A 1 85 ? 12.852 -9.908 -15.550 1.00 86.25 85 SER A CA 1
ATOM 639 C C . SER A 1 85 ? 13.162 -8.426 -15.777 1.00 86.25 85 SER A C 1
ATOM 641 O O . SER A 1 85 ? 13.361 -7.990 -16.908 1.00 86.25 85 SER A O 1
ATOM 643 N N . HIS A 1 86 ? 13.270 -7.647 -14.700 1.00 84.94 86 HIS A N 1
ATOM 644 C CA . HIS A 1 86 ? 13.741 -6.262 -14.796 1.00 84.94 86 HIS A CA 1
ATOM 645 C C . HIS A 1 86 ? 15.145 -6.169 -15.412 1.00 84.94 86 HIS A C 1
ATOM 647 O O . HIS A 1 86 ? 15.415 -5.271 -16.201 1.00 84.94 86 HIS A O 1
ATOM 653 N N . LYS A 1 87 ? 16.003 -7.170 -15.164 1.00 87.75 87 LYS A N 1
ATOM 654 C CA . LYS A 1 87 ? 17.379 -7.238 -15.686 1.00 87.75 87 LYS A CA 1
ATOM 655 C C . LYS A 1 87 ? 17.477 -7.132 -17.212 1.00 87.75 87 LYS A C 1
ATOM 657 O O . LYS A 1 87 ? 18.538 -6.792 -17.717 1.00 87.75 87 LYS A O 1
ATOM 662 N N . THR A 1 88 ? 16.404 -7.438 -17.943 1.00 91.69 88 THR A N 1
ATOM 663 C CA . THR A 1 88 ? 16.362 -7.370 -19.413 1.00 91.69 88 THR A CA 1
ATOM 664 C C . THR A 1 88 ? 15.755 -6.070 -19.946 1.00 91.69 88 THR A C 1
ATOM 666 O O . THR A 1 88 ? 15.566 -5.956 -21.154 1.00 91.69 88 THR A O 1
ATOM 669 N N . GLN A 1 89 ? 15.380 -5.138 -19.067 1.00 92.38 89 GLN A N 1
ATOM 670 C CA . GLN A 1 89 ? 14.732 -3.867 -19.412 1.00 92.38 89 GLN A CA 1
ATOM 671 C C . GLN A 1 89 ? 15.181 -2.707 -18.498 1.00 92.38 89 GLN A C 1
ATOM 673 O O . GLN A 1 89 ? 14.421 -1.770 -18.253 1.00 92.38 89 GLN A O 1
ATOM 678 N N . VAL A 1 90 ? 16.397 -2.794 -17.937 1.00 89.69 90 VAL A N 1
ATOM 679 C CA . VAL A 1 90 ? 16.917 -1.817 -16.965 1.00 89.69 90 VAL A CA 1
ATOM 680 C C . VAL A 1 90 ? 16.998 -0.430 -17.593 1.00 89.69 90 VAL A C 1
ATOM 682 O O . VAL A 1 90 ? 16.398 0.502 -17.061 1.00 89.69 90 VAL A O 1
ATOM 685 N N . ASP A 1 91 ? 17.671 -0.299 -18.736 1.00 91.25 91 ASP A N 1
ATOM 686 C CA . ASP A 1 91 ? 17.875 0.990 -19.405 1.00 91.25 91 ASP A CA 1
ATOM 687 C C . ASP A 1 91 ? 16.541 1.619 -19.826 1.00 91.25 91 ASP A C 1
ATOM 689 O O . ASP A 1 91 ? 16.328 2.820 -19.649 1.00 91.25 91 ASP A O 1
ATOM 693 N N . GLU A 1 92 ? 15.599 0.802 -20.307 1.00 93.88 92 GLU A N 1
ATOM 694 C CA . GLU A 1 92 ? 14.257 1.258 -20.663 1.00 93.88 92 GLU A CA 1
ATOM 695 C C . GLU A 1 92 ? 13.439 1.723 -19.448 1.00 93.88 92 GLU A C 1
ATOM 697 O O . GLU A 1 92 ? 12.600 2.610 -19.594 1.00 93.88 92 GLU A O 1
ATOM 702 N N . SER A 1 93 ? 13.672 1.157 -18.258 1.00 91.62 93 SER A N 1
ATOM 703 C CA . SER A 1 93 ? 12.951 1.507 -17.022 1.00 91.62 93 SER A CA 1
ATOM 704 C C . SER A 1 93 ? 13.373 2.840 -16.404 1.00 91.62 93 SER A C 1
ATOM 706 O O . SER A 1 93 ? 12.548 3.506 -15.776 1.00 91.62 93 SER A O 1
ATOM 708 N N . VAL A 1 94 ? 14.614 3.287 -16.627 1.00 90.81 94 VAL A N 1
ATOM 709 C CA . VAL A 1 94 ? 15.179 4.506 -16.016 1.00 90.81 94 VAL A CA 1
ATOM 710 C C . VAL A 1 94 ? 14.278 5.747 -16.150 1.00 90.81 94 VAL A C 1
ATOM 712 O O . VAL A 1 94 ? 13.979 6.362 -15.119 1.00 90.81 94 VAL A O 1
ATOM 715 N N . PRO A 1 95 ? 13.809 6.153 -17.350 1.00 93.38 95 PRO A N 1
ATOM 716 C CA . PRO A 1 95 ? 12.969 7.345 -17.479 1.00 93.38 95 PRO A CA 1
ATOM 717 C C . PRO A 1 95 ? 11.627 7.216 -16.743 1.00 93.38 95 PRO A C 1
ATOM 719 O O . PRO A 1 95 ? 11.156 8.200 -16.170 1.00 93.38 95 PRO A O 1
ATOM 722 N N . TYR A 1 96 ? 11.034 6.020 -16.699 1.00 92.94 96 TYR A N 1
ATOM 723 C CA . TYR A 1 96 ? 9.755 5.786 -16.023 1.00 92.94 96 TYR A CA 1
ATOM 724 C C . TYR A 1 96 ? 9.903 5.756 -14.505 1.00 92.94 96 TYR A C 1
ATOM 726 O O . TYR A 1 96 ? 9.075 6.335 -13.804 1.00 92.94 96 TYR A O 1
ATOM 734 N N . ILE A 1 97 ? 10.971 5.144 -13.985 1.00 90.00 97 ILE A N 1
ATOM 735 C CA . ILE A 1 97 ? 11.286 5.174 -12.551 1.00 90.00 97 ILE A CA 1
ATOM 736 C C . ILE A 1 97 ? 11.508 6.618 -12.104 1.00 90.00 97 ILE A C 1
ATOM 738 O O . ILE A 1 97 ? 10.942 7.038 -11.094 1.00 90.00 97 ILE A O 1
ATOM 742 N N . LYS A 1 98 ? 12.273 7.400 -12.879 1.00 88.75 98 LYS A N 1
ATOM 743 C CA . LYS A 1 98 ? 12.472 8.828 -12.609 1.00 88.75 98 LYS A CA 1
ATOM 744 C C . LYS A 1 98 ? 11.133 9.567 -12.576 1.00 88.75 98 LYS A C 1
ATOM 746 O O . LYS A 1 98 ? 10.847 10.271 -11.612 1.00 88.75 98 LYS A O 1
ATOM 751 N N . GLN A 1 99 ? 10.284 9.361 -13.582 1.00 91.88 99 GLN A N 1
ATOM 752 C CA . GLN A 1 99 ? 8.966 9.989 -13.637 1.00 91.88 99 GLN A CA 1
ATOM 753 C C . GLN A 1 99 ? 8.085 9.600 -12.439 1.00 91.88 99 GLN A C 1
ATOM 755 O O . GLN A 1 99 ? 7.456 10.468 -11.835 1.00 91.88 99 GLN A O 1
ATOM 760 N N . TYR A 1 100 ? 8.046 8.319 -12.066 1.00 90.62 100 TYR A N 1
ATOM 761 C CA . TYR A 1 100 ? 7.310 7.847 -10.894 1.00 90.62 100 TYR A CA 1
ATOM 762 C C . TYR A 1 100 ? 7.827 8.506 -9.607 1.00 90.62 100 TYR A C 1
ATOM 764 O O . TYR A 1 100 ? 7.033 9.051 -8.834 1.00 90.62 100 TYR A O 1
ATOM 772 N N . GLY A 1 101 ? 9.149 8.525 -9.415 1.00 87.75 101 GLY A N 1
ATOM 773 C CA . GLY A 1 101 ? 9.805 9.125 -8.254 1.00 87.75 101 GLY A CA 1
ATOM 774 C C . GLY A 1 101 ? 9.591 10.636 -8.135 1.00 87.75 101 GLY A C 1
ATOM 775 O O . GLY A 1 101 ? 9.431 11.141 -7.029 1.00 87.75 101 GLY A O 1
ATOM 776 N N . GLU A 1 102 ? 9.536 11.358 -9.255 1.00 88.31 102 GLU A N 1
ATOM 777 C CA . GLU A 1 102 ? 9.360 12.817 -9.268 1.00 88.31 102 GLU A CA 1
ATOM 778 C C . GLU A 1 102 ? 7.886 13.253 -9.245 1.00 88.31 102 GLU A C 1
ATOM 780 O O . GLU A 1 102 ? 7.573 14.323 -8.726 1.00 88.31 102 GLU A O 1
ATOM 785 N N . GLN A 1 103 ? 6.965 12.456 -9.801 1.00 89.75 103 GLN A N 1
ATOM 786 C CA . GLN A 1 103 ? 5.583 12.900 -10.047 1.00 89.75 103 GLN A CA 1
ATOM 787 C C . GLN A 1 103 ? 4.512 12.141 -9.261 1.00 89.75 103 GLN A C 1
ATOM 789 O O . GLN A 1 103 ? 3.438 12.700 -9.001 1.00 89.75 103 GLN A O 1
ATOM 794 N N . ARG A 1 104 ? 4.744 10.865 -8.936 1.00 92.56 104 ARG A N 1
ATOM 795 C CA . ARG A 1 104 ? 3.738 9.989 -8.311 1.00 92.56 104 ARG A CA 1
ATOM 796 C C . ARG A 1 104 ? 4.042 9.739 -6.848 1.00 92.56 104 ARG A C 1
ATOM 798 O O . ARG A 1 104 ? 3.212 10.058 -6.002 1.00 92.56 104 ARG A O 1
ATOM 805 N N . LEU A 1 105 ? 5.244 9.265 -6.547 1.00 89.81 105 LEU A N 1
ATOM 806 C CA . LEU A 1 105 ? 5.676 8.973 -5.186 1.00 89.81 105 LEU A CA 1
ATOM 807 C C . LEU A 1 105 ? 5.463 10.150 -4.205 1.00 89.81 105 LEU A C 1
ATOM 809 O O . LEU A 1 105 ? 4.892 9.910 -3.140 1.00 89.81 105 LEU A O 1
ATOM 813 N N . PRO A 1 106 ? 5.798 11.418 -4.535 1.00 91.88 106 PRO A N 1
ATOM 814 C CA . PRO A 1 106 ? 5.594 12.529 -3.606 1.00 91.88 106 PRO A CA 1
ATOM 815 C C . PRO A 1 106 ? 4.121 12.757 -3.249 1.00 91.88 106 PRO A C 1
ATOM 817 O O . PRO A 1 106 ? 3.826 13.218 -2.154 1.00 91.88 106 PRO A O 1
ATOM 820 N N . LYS A 1 107 ? 3.185 12.403 -4.141 1.00 94.81 107 LYS A N 1
ATOM 821 C CA . LYS A 1 107 ? 1.743 12.530 -3.882 1.00 94.81 107 LYS A CA 1
ATOM 822 C C . LYS A 1 107 ? 1.265 11.500 -2.864 1.00 94.81 107 LYS A C 1
ATOM 824 O O . LYS A 1 107 ? 0.473 11.844 -1.996 1.00 94.81 107 LYS A O 1
ATOM 829 N N . TYR A 1 108 ? 1.767 10.267 -2.949 1.00 94.75 108 TYR A N 1
ATOM 830 C CA . TYR A 1 108 ? 1.481 9.232 -1.955 1.00 94.75 108 TYR A CA 1
ATOM 831 C C . TYR A 1 108 ? 2.048 9.601 -0.582 1.00 94.75 108 TYR A C 1
ATOM 833 O O . TYR A 1 108 ? 1.335 9.529 0.414 1.00 94.75 108 TYR A O 1
ATOM 841 N N . LEU A 1 109 ? 3.295 10.083 -0.545 1.00 93.06 109 LEU A N 1
ATOM 842 C CA . LEU A 1 109 ? 3.932 10.542 0.691 1.00 93.06 109 LEU A CA 1
ATOM 843 C C . LEU A 1 109 ? 3.177 11.714 1.325 1.00 93.06 109 LEU A C 1
ATOM 845 O O . LEU A 1 109 ? 2.863 11.656 2.511 1.00 93.06 109 LEU A O 1
ATOM 849 N N . ALA A 1 110 ? 2.826 12.732 0.534 1.00 94.12 110 ALA A N 1
ATOM 850 C CA . ALA A 1 110 ? 2.031 13.861 1.008 1.00 94.12 110 ALA A CA 1
ATOM 851 C C . ALA A 1 110 ? 0.665 13.406 1.541 1.00 94.12 110 ALA A C 1
ATOM 853 O O . ALA A 1 110 ? 0.241 13.849 2.601 1.00 94.12 110 ALA A O 1
ATOM 854 N N . HIS A 1 111 ? 0.008 12.464 0.859 1.00 96.38 111 HIS A N 1
ATOM 855 C CA . HIS A 1 111 ? -1.265 11.919 1.316 1.00 96.38 111 HIS A CA 1
ATOM 856 C C . HIS A 1 111 ? -1.153 11.200 2.670 1.00 96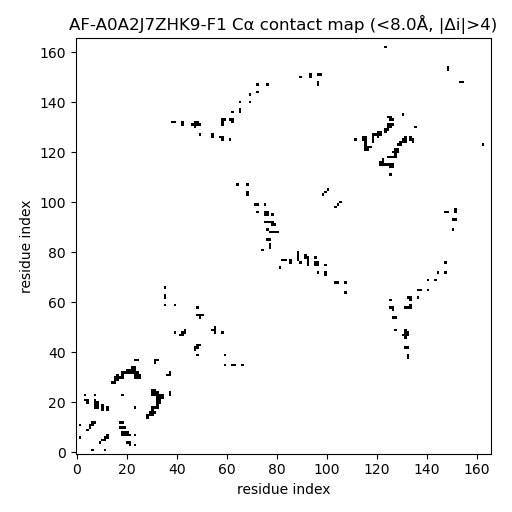.38 111 HIS A C 1
ATOM 858 O O . HIS A 1 111 ? -1.997 11.408 3.539 1.00 96.38 111 HIS A O 1
ATOM 864 N N . TRP A 1 112 ? -0.117 10.382 2.886 1.00 95.31 112 TRP A N 1
ATOM 865 C CA . TRP A 1 112 ? 0.088 9.727 4.183 1.00 95.31 112 TRP A CA 1
ATOM 866 C C . TRP A 1 112 ? 0.485 10.714 5.284 1.00 95.31 112 TRP A C 1
ATOM 868 O O . TRP A 1 112 ? 0.019 10.574 6.412 1.00 95.31 112 TRP A O 1
ATOM 878 N N . GLU A 1 113 ? 1.277 11.744 4.974 1.00 94.31 113 GLU A N 1
ATOM 879 C CA . GLU A 1 113 ? 1.511 12.846 5.913 1.00 94.31 113 GLU A CA 1
ATOM 880 C C . GLU A 1 113 ? 0.214 13.571 6.284 1.00 94.31 113 GLU A C 1
ATOM 882 O O . GLU A 1 113 ? 0.019 13.920 7.447 1.00 94.31 113 GLU A O 1
ATOM 887 N N . ASP A 1 114 ? -0.671 13.806 5.316 1.00 96.06 114 ASP A N 1
ATOM 888 C CA . ASP A 1 114 ? -1.962 14.440 5.565 1.00 96.06 114 ASP A CA 1
ATOM 889 C C . ASP A 1 114 ? -2.856 13.552 6.430 1.00 96.06 114 ASP A C 1
ATOM 891 O O . ASP A 1 114 ? -3.483 14.062 7.355 1.00 96.06 114 ASP A O 1
ATOM 895 N N . ILE A 1 115 ? -2.864 12.234 6.207 1.00 96.00 115 ILE A N 1
ATOM 896 C CA . ILE A 1 115 ? -3.545 11.281 7.094 1.00 96.00 115 ILE A CA 1
ATOM 897 C C . ILE A 1 115 ? -3.020 11.414 8.529 1.00 96.00 115 ILE A C 1
ATOM 899 O O . ILE A 1 115 ? -3.816 11.582 9.449 1.00 96.00 115 ILE A O 1
ATOM 903 N N . LEU A 1 116 ? -1.698 11.418 8.728 1.00 94.56 116 LEU A N 1
ATOM 904 C CA . LEU A 1 116 ? -1.101 11.559 10.061 1.00 94.56 116 LEU A CA 1
ATOM 905 C C . LEU A 1 116 ? -1.472 12.895 10.721 1.00 94.56 116 LEU A C 1
ATOM 907 O O . LEU A 1 116 ? -1.813 12.925 11.900 1.00 94.56 116 LEU A O 1
ATOM 911 N N . LYS A 1 117 ? -1.436 14.005 9.974 1.00 94.44 117 LYS A N 1
ATOM 912 C CA . LYS A 1 117 ? -1.777 15.345 10.489 1.00 94.44 117 LYS A CA 1
ATOM 913 C C . LYS A 1 117 ? -3.242 15.462 10.906 1.00 94.44 117 LYS A C 1
ATOM 915 O O . LYS A 1 117 ? -3.527 16.187 11.857 1.00 94.44 117 LYS A O 1
ATOM 920 N N . HIS A 1 118 ? -4.142 14.786 10.192 1.00 93.81 118 HIS A N 1
ATOM 921 C CA . HIS A 1 118 ? -5.588 14.865 10.407 1.00 93.81 118 HIS A CA 1
ATOM 922 C C . HIS A 1 118 ? -6.158 13.684 11.201 1.00 93.81 118 HIS A C 1
ATOM 924 O O . HIS A 1 118 ? -7.371 13.626 11.398 1.00 93.81 118 HIS A O 1
ATOM 930 N N . ASN A 1 119 ? -5.321 12.756 11.673 1.00 93.19 119 ASN A N 1
ATOM 931 C CA . ASN A 1 119 ? -5.776 11.678 12.539 1.00 93.19 119 ASN A CA 1
ATOM 932 C C . ASN A 1 119 ? -6.263 12.272 13.882 1.00 93.19 119 ASN A C 1
ATOM 934 O O . ASN A 1 119 ? -5.471 12.896 14.598 1.00 93.19 119 ASN A O 1
ATOM 938 N N . PRO A 1 120 ? -7.551 12.096 14.244 1.00 89.38 120 PRO A N 1
ATOM 939 C CA . PRO A 1 120 ? -8.132 12.696 15.445 1.00 89.38 120 PRO A CA 1
ATOM 940 C C . PRO A 1 120 ? -7.503 12.191 16.751 1.00 89.38 120 PRO A C 1
ATOM 942 O O . PRO A 1 120 ? -7.564 12.889 17.761 1.00 89.38 120 PRO A O 1
ATOM 945 N N . GLU A 1 121 ? -6.881 11.010 16.742 1.00 88.88 121 GLU A N 1
ATOM 946 C CA . GLU A 1 121 ? -6.205 10.422 17.906 1.00 88.88 121 GLU A CA 1
ATOM 947 C C . GLU A 1 121 ? -4.704 10.771 17.976 1.00 88.88 121 GLU A C 1
ATOM 949 O O . GLU A 1 121 ? -3.996 10.322 18.878 1.00 88.88 121 GLU A O 1
ATOM 954 N N . GLY A 1 122 ? -4.216 11.619 17.063 1.00 84.75 122 GLY A N 1
ATOM 955 C CA . GLY A 1 122 ? -2.854 12.152 17.057 1.00 84.75 122 GLY A CA 1
ATOM 956 C C . GLY A 1 122 ? -1.987 11.651 15.899 1.00 84.75 122 GLY A C 1
ATOM 957 O O . GLY A 1 122 ? -2.387 10.827 15.088 1.00 84.75 122 GLY A O 1
ATOM 958 N N . GLN A 1 123 ? -0.752 12.154 15.827 1.00 82.25 123 GLN A N 1
ATOM 959 C CA . GLN A 1 123 ? 0.130 12.011 14.654 1.00 82.25 123 GLN A CA 1
ATOM 960 C C . GLN A 1 123 ? 1.045 10.770 14.695 1.00 82.25 123 GLN A C 1
ATOM 962 O O . GLN A 1 123 ? 2.060 10.724 14.003 1.00 82.25 123 GLN A O 1
ATOM 967 N N . GLY A 1 124 ? 0.738 9.796 15.557 1.00 88.88 124 GLY A N 1
ATOM 968 C CA . GLY A 1 124 ? 1.600 8.635 15.812 1.00 88.88 124 GLY A CA 1
ATOM 969 C C . GLY A 1 124 ? 1.338 7.427 14.912 1.00 88.88 124 GLY A C 1
ATOM 970 O O . GLY A 1 124 ? 2.251 6.634 14.701 1.00 88.88 124 GLY A O 1
ATOM 971 N N . PHE A 1 125 ? 0.118 7.296 14.385 1.00 95.69 125 PHE A N 1
ATOM 972 C CA . PHE A 1 125 ? -0.340 6.133 13.620 1.00 95.69 125 PHE A CA 1
ATOM 973 C C . PHE A 1 125 ? -1.216 6.570 12.448 1.00 95.69 125 PHE A C 1
ATOM 975 O O . PHE A 1 125 ? -1.833 7.637 12.488 1.00 95.69 125 PHE A O 1
ATOM 982 N N . MET A 1 126 ? -1.290 5.743 11.406 1.00 96.62 126 MET A N 1
ATOM 983 C CA . MET A 1 126 ? -2.077 6.018 10.203 1.00 96.62 126 MET A CA 1
ATOM 984 C C . MET A 1 126 ? -3.573 6.140 10.510 1.00 96.62 126 MET A C 1
ATOM 986 O O . MET A 1 126 ? -4.248 6.975 9.918 1.00 96.62 126 MET A O 1
ATOM 990 N N . VAL A 1 127 ? -4.107 5.321 11.420 1.00 96.81 127 VAL A N 1
ATOM 991 C CA . VAL A 1 127 ? -5.518 5.373 11.826 1.00 96.81 127 VAL A CA 1
ATOM 992 C C . VAL A 1 127 ? -5.636 5.083 13.319 1.00 96.81 127 VAL A C 1
ATOM 994 O O . VAL A 1 127 ? -5.169 4.046 13.783 1.00 96.81 127 VAL A O 1
ATOM 997 N N . GLY A 1 128 ? -6.310 5.970 14.053 1.00 94.75 128 GLY A N 1
ATOM 998 C CA . GLY A 1 128 ? -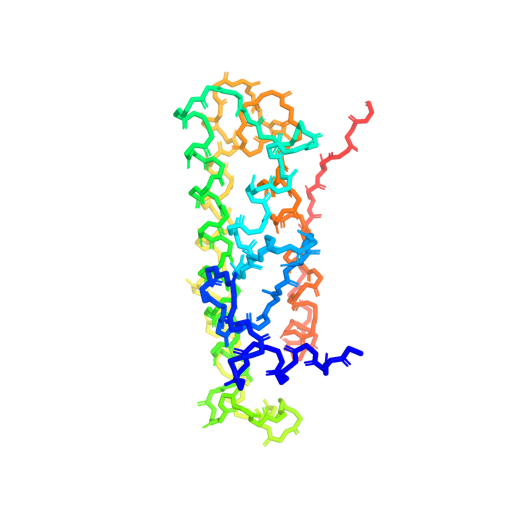6.546 5.824 15.490 1.00 94.75 128 GLY A CA 1
ATOM 999 C C . GLY A 1 128 ? -5.280 5.992 16.337 1.00 94.75 128 GLY A C 1
ATOM 1000 O O . GLY A 1 128 ? -4.291 6.573 15.885 1.00 94.75 128 GLY A O 1
ATOM 1001 N N . GLY A 1 129 ? -5.328 5.516 17.583 1.00 95.25 129 GLY A N 1
ATOM 1002 C CA . GLY A 1 129 ? -4.270 5.693 18.584 1.00 95.25 129 GLY A CA 1
ATOM 1003 C C . GLY A 1 129 ? -3.305 4.514 18.774 1.00 95.25 129 GLY A C 1
ATOM 1004 O O . GLY A 1 129 ? -2.591 4.481 19.777 1.00 95.25 129 GLY 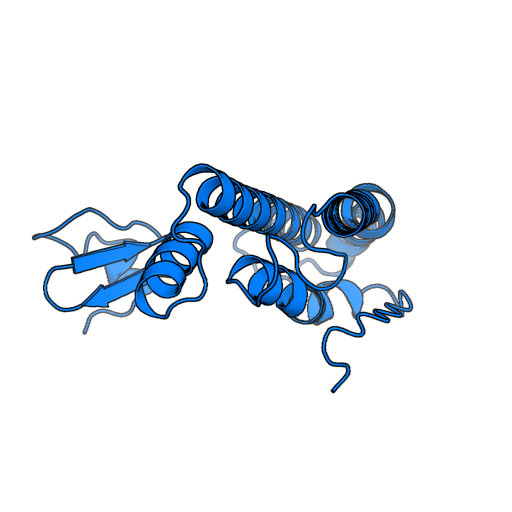A O 1
ATOM 1005 N N . SER A 1 130 ? -3.279 3.524 17.875 1.00 94.69 130 SER A N 1
ATOM 1006 C CA . SER A 1 130 ? -2.399 2.350 17.992 1.00 94.69 130 SER A CA 1
ATOM 1007 C C . SER A 1 130 ? -1.959 1.788 16.636 1.00 94.69 130 SER A C 1
ATOM 1009 O O . SER A 1 130 ? -2.514 2.131 15.597 1.00 94.69 130 SER A O 1
ATOM 1011 N N . VAL A 1 131 ? -0.944 0.912 16.642 1.00 97.19 131 VAL A N 1
ATOM 1012 C CA . VAL A 1 131 ? -0.432 0.265 15.423 1.00 97.19 131 VAL A CA 1
ATOM 1013 C C . VAL A 1 131 ? -1.511 -0.596 14.769 1.00 97.19 131 VAL A C 1
ATOM 1015 O O . VAL A 1 131 ? -2.072 -1.504 15.385 1.00 97.19 131 VAL A O 1
ATOM 1018 N N . THR A 1 132 ? -1.705 -0.385 13.473 1.00 98.19 132 THR A N 1
ATOM 1019 C CA . THR A 1 132 ? -2.573 -1.183 12.611 1.00 98.19 132 THR A CA 1
ATOM 1020 C C . THR A 1 132 ? -1.791 -1.792 11.448 1.00 98.19 132 THR A C 1
ATOM 1022 O O . THR A 1 132 ? -0.620 -1.495 11.204 1.00 98.19 132 THR A O 1
ATOM 1025 N N . VAL A 1 133 ? -2.452 -2.644 10.664 1.00 98.12 133 VAL A N 1
ATOM 1026 C CA . VAL A 1 133 ? -1.875 -3.143 9.408 1.00 98.12 133 VAL A CA 1
ATOM 1027 C C . VAL A 1 133 ? -1.608 -2.038 8.378 1.00 98.12 133 VAL A C 1
ATOM 1029 O O . VAL A 1 133 ? -0.777 -2.259 7.499 1.00 98.12 133 VAL A O 1
ATOM 1032 N N . ALA A 1 134 ? -2.245 -0.863 8.479 1.00 97.69 134 ALA A N 1
ATOM 1033 C CA . ALA A 1 134 ? -1.919 0.284 7.628 1.00 97.69 134 ALA A CA 1
ATOM 1034 C C . ALA A 1 134 ? -0.506 0.810 7.910 1.00 97.69 134 ALA A C 1
ATOM 1036 O O . ALA A 1 134 ? 0.256 1.029 6.970 1.00 97.69 134 ALA A O 1
ATOM 1037 N N . ASP A 1 135 ? -0.127 0.939 9.184 1.00 97.31 135 ASP A N 1
ATOM 1038 C CA . ASP A 1 135 ? 1.214 1.376 9.588 1.00 97.31 135 ASP A CA 1
ATOM 1039 C C . ASP A 1 135 ? 2.283 0.415 9.069 1.00 97.31 135 ASP A C 1
ATOM 1041 O O . ASP A 1 135 ? 3.268 0.833 8.464 1.00 97.31 135 ASP A O 1
ATOM 1045 N N . LEU A 1 136 ? 2.049 -0.892 9.226 1.00 96.19 136 LEU A N 1
ATOM 1046 C CA . LEU A 1 136 ? 2.957 -1.928 8.731 1.00 96.19 136 LEU A CA 1
ATOM 1047 C C . LEU A 1 136 ? 3.095 -1.889 7.202 1.00 96.19 136 LEU A C 1
ATOM 1049 O O . LEU A 1 136 ? 4.191 -2.075 6.677 1.00 96.19 136 LEU A O 1
ATOM 1053 N N . ALA A 1 137 ? 1.994 -1.640 6.485 1.00 95.06 137 ALA A N 1
ATOM 1054 C CA . ALA A 1 137 ? 1.997 -1.549 5.029 1.00 95.06 137 ALA A CA 1
ATOM 1055 C C . ALA A 1 137 ? 2.817 -0.350 4.537 1.00 95.06 137 ALA A C 1
ATOM 1057 O O . ALA A 1 137 ? 3.650 -0.504 3.645 1.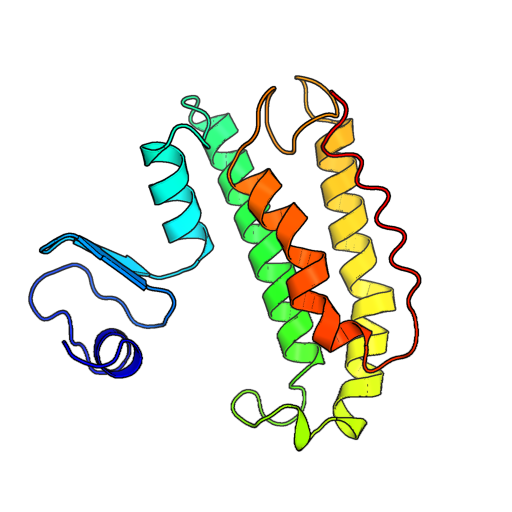00 95.06 137 ALA A O 1
ATOM 1058 N N . VAL A 1 138 ? 2.609 0.825 5.138 1.00 94.19 138 VAL A N 1
ATOM 1059 C CA . VAL A 1 138 ? 3.341 2.051 4.792 1.00 94.19 138 VAL A CA 1
ATOM 1060 C C . VAL A 1 138 ? 4.815 1.932 5.182 1.00 94.19 138 VAL A C 1
ATOM 1062 O O . VAL A 1 138 ? 5.685 2.299 4.395 1.00 94.19 138 VAL A O 1
ATOM 1065 N N . TYR A 1 139 ? 5.113 1.351 6.347 1.00 91.69 139 TYR A N 1
ATOM 1066 C CA . TYR A 1 139 ? 6.482 1.131 6.817 1.00 91.69 139 TYR A CA 1
ATOM 1067 C C . TYR A 1 139 ? 7.298 0.212 5.895 1.00 91.69 139 TYR A C 1
ATOM 1069 O O . TYR A 1 139 ? 8.500 0.410 5.753 1.00 91.69 139 TYR A O 1
ATOM 1077 N N . GLN A 1 140 ? 6.664 -0.770 5.244 1.00 88.00 140 GLN A N 1
ATOM 1078 C CA . GLN A 1 140 ? 7.339 -1.738 4.369 1.00 88.00 140 GLN A CA 1
ATOM 1079 C C . GLN A 1 140 ? 7.706 -1.175 2.980 1.00 88.00 140 GLN A C 1
ATOM 1081 O O . GLN A 1 140 ? 8.560 -1.735 2.288 1.00 88.00 140 GLN A O 1
ATOM 1086 N N . LEU A 1 141 ? 7.083 -0.077 2.546 1.00 83.62 141 LEU A N 1
ATOM 1087 C CA . LEU A 1 141 ? 7.282 0.505 1.212 1.00 83.62 141 LEU A CA 1
ATOM 1088 C C . LEU A 1 141 ? 8.730 0.855 0.829 1.00 83.62 141 LEU A C 1
ATOM 1090 O O . LEU A 1 141 ? 9.108 0.559 -0.306 1.00 83.62 141 LEU A O 1
ATOM 1094 N N . PRO A 1 142 ? 9.560 1.449 1.709 1.00 76.44 142 PRO A N 1
ATOM 1095 C CA . PRO A 1 142 ? 10.938 1.785 1.368 1.00 76.44 142 PRO A CA 1
ATOM 1096 C C . PRO A 1 142 ? 11.737 0.547 0.954 1.00 76.44 142 PRO A C 1
ATOM 1098 O O . PRO A 1 142 ? 12.499 0.603 -0.006 1.00 76.44 142 PRO A O 1
ATOM 1101 N N . GLU A 1 143 ? 11.518 -0.583 1.631 1.00 73.44 143 GLU A N 1
ATOM 1102 C CA . GLU A 1 143 ? 12.182 -1.849 1.315 1.00 73.44 143 GLU A CA 1
ATOM 1103 C C . GLU A 1 143 ? 11.705 -2.414 -0.026 1.00 73.44 143 GLU A C 1
ATOM 1105 O O . GLU A 1 143 ? 12.522 -2.849 -0.834 1.00 73.44 143 GLU A O 1
ATOM 1110 N N . LEU A 1 144 ? 10.400 -2.340 -0.315 1.00 68.88 144 LEU A N 1
ATOM 1111 C CA . LEU A 1 144 ? 9.839 -2.776 -1.603 1.00 68.88 144 LEU A CA 1
ATOM 1112 C C . LEU A 1 144 ? 10.365 -1.952 -2.782 1.00 68.88 144 LEU A C 1
ATOM 1114 O O . LEU A 1 144 ? 10.481 -2.462 -3.895 1.00 68.88 144 LEU A O 1
ATOM 1118 N N . TRP A 1 145 ? 10.683 -0.682 -2.544 1.00 68.75 145 TRP A N 1
ATOM 1119 C CA . TRP A 1 145 ? 11.226 0.213 -3.558 1.00 68.75 145 TRP A CA 1
ATOM 1120 C C . TRP A 1 145 ? 12.744 0.329 -3.524 1.00 68.75 145 TRP A C 1
ATOM 1122 O O . TRP A 1 145 ? 13.300 0.979 -4.402 1.00 68.75 145 TRP A O 1
ATOM 1132 N N . SER A 1 146 ? 13.437 -0.306 -2.580 1.00 65.06 146 SER A N 1
ATOM 1133 C CA . SER A 1 146 ? 14.899 -0.240 -2.484 1.00 65.06 146 SER A CA 1
ATOM 1134 C C . SER A 1 146 ? 15.571 -0.715 -3.779 1.00 65.06 146 SER A C 1
ATOM 1136 O O . SER A 1 146 ? 16.474 -0.049 -4.281 1.00 65.06 146 SER A O 1
ATOM 1138 N N . GLU A 1 147 ? 15.046 -1.773 -4.402 1.00 54.16 147 GLU A N 1
ATOM 1139 C CA . GLU A 1 147 ? 15.483 -2.252 -5.719 1.00 54.16 147 GLU A CA 1
ATOM 1140 C C . GLU A 1 147 ? 15.130 -1.269 -6.852 1.00 54.16 147 GLU A C 1
ATOM 1142 O O . GLU A 1 147 ? 15.923 -1.089 -7.774 1.00 54.16 147 GLU A O 1
ATOM 1147 N N . CYS A 1 148 ? 13.986 -0.577 -6.753 1.00 53.66 148 CYS A N 1
ATOM 1148 C CA . CYS A 1 148 ? 13.547 0.448 -7.711 1.00 53.66 148 CYS A CA 1
ATOM 1149 C C . CYS A 1 148 ? 14.391 1.727 -7.661 1.00 53.66 148 CYS A C 1
ATOM 1151 O O . CYS A 1 148 ? 14.640 2.377 -8.674 1.00 53.66 148 CYS A O 1
ATOM 1153 N N . VAL A 1 149 ? 14.815 2.112 -6.464 1.00 51.66 149 VAL A N 1
ATOM 1154 C CA . VAL A 1 149 ? 15.500 3.375 -6.194 1.00 51.66 149 VAL A CA 1
ATOM 1155 C C . VAL A 1 149 ? 17.013 3.214 -6.345 1.00 51.66 149 VAL A C 1
ATOM 1157 O O . VAL A 1 149 ? 17.682 4.138 -6.806 1.00 51.66 149 VAL A O 1
ATOM 1160 N N . ALA A 1 150 ? 17.559 2.029 -6.046 1.00 52.59 150 ALA A N 1
ATOM 1161 C CA . ALA A 1 150 ? 18.977 1.723 -6.238 1.00 52.59 150 ALA A CA 1
ATOM 1162 C C . ALA A 1 150 ? 19.430 1.870 -7.702 1.00 52.59 150 ALA A C 1
ATOM 1164 O O . ALA A 1 150 ? 20.588 2.204 -7.955 1.00 52.59 150 ALA A O 1
ATOM 1165 N N . THR A 1 151 ? 18.527 1.680 -8.668 1.00 50.22 151 THR A N 1
ATOM 1166 C CA . THR A 1 151 ? 18.822 1.793 -10.104 1.00 50.22 151 THR A CA 1
ATOM 1167 C C . THR A 1 151 ? 18.975 3.226 -10.623 1.00 50.22 151 THR A C 1
ATOM 1169 O O . THR A 1 151 ? 19.466 3.394 -11.735 1.00 50.22 151 THR A O 1
ATOM 1172 N N . VAL A 1 152 ? 18.605 4.266 -9.859 1.00 45.34 152 VAL A N 1
ATOM 1173 C CA . VAL A 1 152 ? 18.563 5.659 -10.368 1.00 45.34 152 VAL A CA 1
ATOM 1174 C C . VAL A 1 152 ? 19.359 6.658 -9.507 1.00 45.34 152 VAL A C 1
ATOM 1176 O O . VAL A 1 152 ? 19.064 7.846 -9.520 1.00 45.34 152 VAL A O 1
ATOM 1179 N N . GLN A 1 153 ? 20.434 6.225 -8.822 1.00 41.12 153 GLN A N 1
ATOM 1180 C CA . GLN A 1 153 ? 21.258 7.081 -7.928 1.00 41.12 153 GLN A CA 1
ATOM 1181 C C . GLN A 1 153 ? 20.465 7.585 -6.694 1.00 41.12 153 GLN A C 1
ATOM 1183 O O . GLN A 1 153 ? 19.242 7.464 -6.662 1.00 41.12 153 GLN A O 1
ATOM 1188 N N . PRO A 1 154 ? 21.118 8.051 -5.604 1.00 41.19 154 PRO A N 1
ATOM 1189 C CA . PRO A 1 154 ? 20.481 8.092 -4.299 1.00 41.19 154 PRO A CA 1
ATOM 1190 C C . PRO A 1 154 ? 19.477 9.240 -4.270 1.00 41.19 154 PRO A C 1
ATOM 1192 O O . PRO A 1 154 ? 19.807 10.369 -3.902 1.00 41.19 154 PRO A O 1
ATOM 1195 N N . ILE A 1 155 ? 18.216 8.941 -4.580 1.00 41.38 155 ILE A N 1
ATOM 1196 C CA . ILE A 1 155 ? 17.121 9.627 -3.912 1.00 41.38 155 ILE A CA 1
ATOM 1197 C C . ILE A 1 155 ? 17.449 9.427 -2.441 1.00 41.38 155 ILE A C 1
ATOM 1199 O O . ILE A 1 155 ? 17.389 8.308 -1.931 1.00 41.38 155 ILE A O 1
ATOM 1203 N N . LYS A 1 156 ? 17.924 10.489 -1.782 1.00 37.25 156 LYS A N 1
ATOM 1204 C CA . LYS A 1 156 ? 18.078 10.515 -0.334 1.00 37.25 156 LYS A CA 1
ATOM 1205 C C . LYS A 1 156 ? 16.669 10.358 0.220 1.00 37.25 156 LYS A C 1
ATOM 1207 O O . LYS A 1 156 ? 16.017 11.343 0.546 1.00 37.25 156 LYS A O 1
ATOM 1212 N N . PHE A 1 157 ? 16.197 9.118 0.302 1.00 40.91 157 PHE A N 1
ATOM 1213 C CA . PHE A 1 157 ? 15.078 8.722 1.126 1.00 40.91 157 PHE A CA 1
ATOM 1214 C C . PHE A 1 157 ? 15.543 8.925 2.559 1.00 40.91 157 PHE A C 1
ATOM 1216 O O . PHE A 1 157 ? 15.952 8.011 3.266 1.00 40.91 157 PHE A O 1
ATOM 1223 N N . CYS A 1 158 ? 15.538 10.180 2.987 1.00 31.34 158 CYS A N 1
ATOM 1224 C CA . CYS A 1 158 ? 15.567 10.512 4.387 1.00 31.34 158 CYS A CA 1
ATOM 1225 C C . CYS A 1 158 ? 14.145 10.251 4.888 1.00 31.34 158 CYS A C 1
ATOM 1227 O O . CYS A 1 158 ? 13.393 11.178 5.174 1.00 31.34 158 CYS A O 1
ATOM 1229 N N . PHE A 1 159 ? 13.752 8.973 4.944 1.00 40.19 159 PHE A N 1
ATOM 1230 C CA . PHE A 1 159 ? 12.616 8.569 5.750 1.00 40.19 159 PHE A CA 1
ATOM 1231 C C . PHE A 1 159 ? 13.029 8.786 7.196 1.00 40.19 159 PHE A C 1
ATOM 1233 O O . PHE A 1 159 ? 13.523 7.899 7.884 1.00 40.19 159 PHE A O 1
ATOM 1240 N N . LYS A 1 160 ? 12.822 10.006 7.677 1.00 30.75 160 LYS A N 1
ATOM 1241 C CA . LYS A 1 160 ? 12.770 10.289 9.103 1.00 30.75 160 LYS A CA 1
ATOM 1242 C C . LYS A 1 160 ? 11.394 9.857 9.621 1.00 30.75 160 LYS A C 1
ATOM 1244 O O . LYS A 1 160 ? 10.710 10.616 10.291 1.00 30.75 160 LYS A O 1
ATOM 1249 N N . PHE A 1 161 ? 10.972 8.636 9.288 1.00 39.66 161 PHE A N 1
ATOM 1250 C CA . PHE A 1 161 ? 9.813 8.016 9.907 1.00 39.66 161 PHE A CA 1
ATOM 1251 C C . PHE A 1 161 ? 10.253 7.522 11.280 1.00 39.66 161 PHE A C 1
ATOM 1253 O O . PHE A 1 161 ? 10.739 6.410 11.465 1.00 39.66 161 PHE A O 1
ATOM 1260 N N . CYS A 1 162 ? 10.145 8.417 12.253 1.00 30.25 162 CYS A N 1
ATOM 1261 C CA . CYS A 1 162 ? 10.335 8.118 13.661 1.00 30.25 162 CYS A CA 1
ATOM 1262 C C . CYS A 1 162 ? 9.080 7.381 14.173 1.00 30.25 162 CYS A C 1
ATOM 1264 O O . CYS A 1 162 ? 8.364 7.902 15.013 1.00 30.25 162 CYS A O 1
ATOM 1266 N N . PHE A 1 163 ? 8.781 6.191 13.636 1.00 40.84 163 PHE A N 1
ATOM 1267 C CA . PHE A 1 163 ? 7.638 5.365 14.072 1.00 40.84 163 PHE A CA 1
ATOM 1268 C C . PHE A 1 163 ? 7.899 4.612 15.386 1.00 40.84 163 PHE A C 1
ATOM 1270 O O . PHE A 1 163 ? 7.053 3.862 15.858 1.00 40.84 163 PHE A O 1
ATOM 1277 N N . ILE A 1 164 ? 9.061 4.813 16.011 1.00 36.22 164 ILE A N 1
ATOM 1278 C CA . ILE A 1 164 ? 9.380 4.254 17.323 1.00 36.22 164 ILE A CA 1
ATOM 1279 C C . ILE A 1 164 ? 10.125 5.333 18.111 1.00 36.22 164 ILE A C 1
ATOM 1281 O O . ILE A 1 164 ? 11.352 5.422 18.071 1.00 36.22 164 ILE A O 1
ATOM 1285 N N . ARG A 1 165 ? 9.389 6.192 18.814 1.00 29.25 165 ARG A N 1
ATOM 1286 C CA . ARG A 1 165 ? 9.916 6.787 20.044 1.00 29.25 165 ARG A CA 1
ATOM 1287 C C . ARG A 1 165 ? 9.258 6.061 21.206 1.00 29.25 165 ARG A C 1
ATOM 1289 O O . ARG A 1 165 ? 8.043 6.121 21.356 1.00 29.25 165 ARG A O 1
ATOM 1296 N N . HIS A 1 166 ? 10.101 5.322 21.925 1.00 35.44 166 HIS A N 1
ATOM 1297 C CA . HIS A 1 166 ? 9.871 4.880 23.295 1.00 35.44 166 HIS A CA 1
ATOM 1298 C C . HIS A 1 166 ? 9.420 6.036 24.188 1.00 35.44 166 HIS A C 1
ATOM 1300 O O . HIS A 1 166 ? 9.897 7.172 23.948 1.00 35.44 166 HIS A O 1
#

Radius of gyration: 18.04 Å; Cα contacts (8 Å, |Δi|>4): 187; chains: 1; bounding box: 38×45×45 Å

Sequence (166 aa):
MPAIVDFCWKGGNKGGFPVRAPPAIRKGGFVLCYTPVIMAYLGRRFGLMPSDPEAAAHVEQVLGVVTDAVAEGRLAFHPKDFFASHKTQVDESVPYIKQYGEQRLPKYLAHWEDILKHNPEGQGFMVGGSVTVADLAVYQLPELWSECVATVQPIKFCFKFCFIRH

Secondary structure (DSSP, 8-state):
---HHHHHHTT--SSSS---SSSEEEETTEEEESHHHHHHHHHHHHT-S-SSHHHHHHHHHHHHHHHHHHHHHHHHH-SS-SSS-GGGSHHHHHHHHHHHHHHTHHHHHHHHHHHHHH-TT-TTSSSTTS--HHHHHHHHHHHHHHHHHHTTS-------------

Solvent-accessible surface area (backbone atoms only — not comparable to full-atom values): 9623 Å² total; per-residue (Å²): 129,73,55,67,63,48,32,18,67,69,54,62,53,86,79,45,68,82,48,65,46,77,60,66,53,74,59,91,68,48,54,50,42,44,64,56,59,46,44,53,54,51,15,61,74,70,68,23,44,59,87,50,68,68,59,31,47,52,36,52,49,49,34,48,52,52,50,51,54,52,52,53,53,48,44,22,49,29,71,87,44,82,85,56,64,48,88,82,39,51,79,76,12,50,67,40,40,50,47,39,60,71,68,47,49,57,55,57,51,50,51,53,53,48,40,17,73,66,26,91,61,35,71,80,23,63,55,50,81,50,76,31,48,35,42,57,54,62,68,46,45,62,67,74,38,43,73,66,44,66,78,70,55,84,73,79,77,75,74,79,72,74,81,74,77,131

Nearest PDB structures (foldseek):
  3h1n-assembly1_A  TM=7.787E-01  e=1.037E-06  Bordetella bronchiseptica RB50
  4q5r-assembly3_F  TM=7.470E-01  e=5.661E-04  Blattella germanica
  3frc-assembly1_A  TM=7.438E-01  e=6.744E-04  Plasmodium falciparum
  4q5r-assembly3_E  TM=7.899E-01  e=1.527E-03  Blattella germanica
  4q5n-assembly1_B  TM=8.089E-01  e=4.905E-03  Blomia tropicalis

pLDDT: mean 83.24, std 18.26, range [29.25, 98.38]

InterPro domains:
  IPR004046 Glutathione S-transferase, C-terminal [PF14497] (98-142)
  IPR010987 Glutathione S-transferase, C-terminal-like [PS50405] (52-166)
  IPR036282 Glutathione S-transferase, C-terminal domain superfamily [SSF47616] (47-141)
  IPR050213 Glutathione S-transferase superfamily [PTHR11571] (12-143)